Protein AF-A0A433P7Q6-F1 (afdb_monomer)

Secondary structure (DSSP, 8-state):
-GGGHHHHHTGGGS-HHHHHHHHHHHHHHHHHTHHHHHHHHHHHH---HHHIIIIIHHHHHHHHHHHH-

Radius of gyration: 15.28 Å; Cα contacts (8 Å, |Δi|>4): 54; chains: 1; bounding box: 28×31×32 Å

Mean predicted aligned error: 3.48 Å

Sequence (69 aa):
MQYIQAFDNVWSKIFGKQRGWLIIKPADLMEAHAEELAQIETLDNGKGITYSHAANVPEAIQCFCYYAD

Foldseek 3Di:
DPPCCCVVPPDVPDDLLVVLVVLLVVLVVLVVCVLVQLVVCCVPVVDDSCCSNVPVSVVVSVVSNVSSD

Structure (mmCIF, N/CA/C/O backbone):
data_AF-A0A433P7Q6-F1
#
_entry.id   AF-A0A433P7Q6-F1
#
loop_
_atom_site.group_PDB
_atom_site.id
_atom_site.type_symbol
_atom_site.label_atom_id
_atom_site.label_alt_id
_atom_site.label_comp_id
_atom_site.label_asym_id
_atom_site.label_entity_id
_atom_site.label_seq_id
_atom_site.pdbx_PDB_ins_code
_atom_site.Cartn_x
_atom_site.Cartn_y
_atom_site.Cartn_z
_atom_site.occupancy
_atom_site.B_iso_or_equiv
_atom_site.auth_seq_id
_atom_site.auth_comp_id
_atom_site.auth_asym_id
_atom_site.auth_atom_id
_atom_site.pdbx_PDB_model_num
ATOM 1 N N . MET A 1 1 ? -6.813 24.892 13.961 1.00 56.88 1 MET A N 1
ATOM 2 C CA . MET A 1 1 ? -7.383 23.690 14.618 1.00 56.88 1 MET A CA 1
ATOM 3 C C . MET A 1 1 ? -8.031 22.660 13.676 1.00 56.88 1 MET A C 1
ATOM 5 O O . MET A 1 1 ? -8.436 21.618 14.165 1.00 56.88 1 MET A O 1
ATOM 9 N N . GLN A 1 2 ? -8.147 22.869 12.357 1.00 63.78 2 GLN A N 1
ATOM 10 C CA . GLN A 1 2 ? -9.017 22.028 11.507 1.00 63.78 2 GLN A CA 1
ATOM 11 C C . GLN A 1 2 ? -8.433 20.663 11.068 1.00 63.78 2 GLN A C 1
ATOM 13 O O . GLN A 1 2 ? -9.144 19.863 10.472 1.00 63.78 2 GLN A O 1
ATOM 18 N N . TYR A 1 3 ? -7.170 20.361 11.389 1.00 71.12 3 TYR A N 1
ATOM 19 C CA . TYR A 1 3 ? -6.453 19.198 10.838 1.00 71.12 3 TYR A CA 1
ATOM 20 C C . TYR A 1 3 ? -6.709 17.857 11.550 1.00 71.12 3 TYR A C 1
ATOM 22 O O . TYR A 1 3 ? -6.392 16.815 10.990 1.00 71.12 3 TYR A O 1
ATOM 30 N N . ILE A 1 4 ? -7.301 17.853 12.750 1.00 90.44 4 ILE A N 1
ATOM 31 C CA . ILE A 1 4 ? -7.503 16.622 13.546 1.00 90.44 4 ILE A CA 1
ATOM 32 C C . ILE A 1 4 ? -8.949 16.115 13.560 1.00 90.44 4 ILE A C 1
ATOM 34 O O . ILE A 1 4 ? -9.246 15.121 14.210 1.00 90.44 4 ILE A O 1
ATOM 38 N N . GLN A 1 5 ? -9.856 16.740 12.802 1.00 92.31 5 GLN A N 1
ATOM 39 C CA . GLN A 1 5 ? -11.284 16.387 12.811 1.00 92.31 5 GLN A CA 1
ATOM 40 C C . GLN A 1 5 ? -11.545 14.906 12.490 1.00 92.31 5 GLN A C 1
ATOM 42 O O . GLN A 1 5 ? -12.395 14.284 13.124 1.00 92.31 5 GLN A O 1
ATOM 47 N N . ALA A 1 6 ? -10.801 14.324 11.543 1.00 92.69 6 ALA A N 1
ATOM 48 C CA . ALA A 1 6 ? -10.906 12.901 11.219 1.00 92.69 6 ALA A CA 1
ATOM 49 C C . ALA A 1 6 ? -10.424 12.008 12.373 1.00 92.69 6 ALA A C 1
ATOM 51 O O . ALA A 1 6 ? -11.046 10.982 12.651 1.00 92.69 6 ALA A O 1
ATOM 52 N N . PHE A 1 7 ? -9.352 12.412 13.062 1.00 93.62 7 PHE A N 1
ATOM 53 C CA . PHE A 1 7 ? -8.831 11.704 14.226 1.00 93.62 7 PHE A CA 1
ATOM 54 C C . PHE A 1 7 ? -9.830 11.760 15.382 1.00 93.62 7 PHE A C 1
ATOM 56 O O . PHE A 1 7 ? -10.278 10.707 15.827 1.00 93.62 7 PHE A O 1
ATOM 63 N N . ASP A 1 8 ? -10.254 12.953 15.800 1.00 94.25 8 ASP A N 1
ATOM 64 C CA . ASP A 1 8 ? -11.112 13.149 16.977 1.00 94.25 8 ASP A CA 1
ATOM 65 C C . ASP A 1 8 ? -12.500 12.523 16.814 1.00 94.25 8 ASP A C 1
ATOM 67 O O . ASP A 1 8 ? -13.093 12.050 17.785 1.00 94.25 8 ASP A O 1
ATOM 71 N N . ASN A 1 9 ? -13.044 12.520 15.592 1.00 93.31 9 ASN A N 1
ATOM 72 C CA . ASN A 1 9 ? -14.449 12.179 15.382 1.00 93.31 9 ASN A CA 1
ATOM 73 C C . ASN A 1 9 ? -14.702 10.832 14.713 1.00 93.31 9 ASN A C 1
ATOM 75 O O . ASN A 1 9 ? -15.772 10.274 14.954 1.00 93.31 9 ASN A O 1
ATOM 79 N N . VAL A 1 10 ? -13.773 10.317 13.901 1.00 94.25 10 VAL A N 1
ATO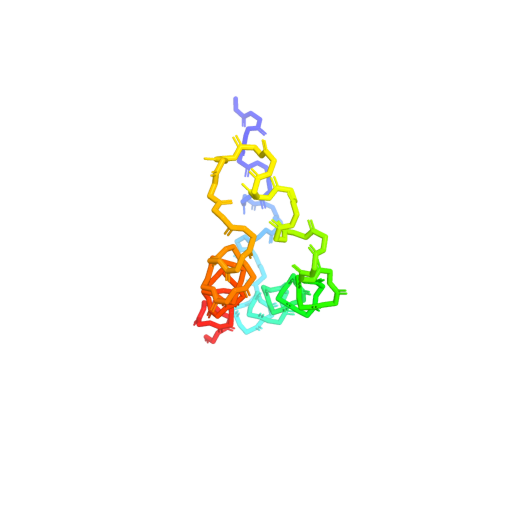M 80 C CA . VAL A 1 10 ? -14.009 9.128 13.067 1.00 94.25 10 VAL A CA 1
ATOM 81 C C . VAL A 1 10 ? -12.964 8.050 13.337 1.00 94.25 10 VAL A C 1
ATOM 83 O O . VAL A 1 10 ? -13.283 7.038 13.951 1.00 94.25 10 VAL A O 1
ATOM 86 N N . TRP A 1 11 ? -11.710 8.259 12.927 1.00 95.00 11 TRP A N 1
ATOM 87 C CA . TRP A 1 11 ? -10.690 7.207 12.879 1.00 95.00 11 TRP A CA 1
ATOM 88 C C . TRP A 1 11 ? -10.322 6.648 14.260 1.00 95.00 11 TRP A C 1
ATOM 90 O O . TRP A 1 11 ? -10.218 5.430 14.423 1.00 95.00 11 TRP A O 1
ATOM 100 N N . SER A 1 12 ? -10.190 7.509 15.279 1.00 95.19 12 SER A N 1
ATOM 101 C CA . SER A 1 12 ? -9.889 7.061 16.650 1.00 95.19 12 SER A CA 1
ATOM 102 C C . SER A 1 12 ? -11.021 6.238 17.275 1.00 95.19 12 SER A C 1
ATOM 104 O O . SER A 1 12 ? -10.757 5.401 18.137 1.00 95.19 12 SER A O 1
ATOM 106 N N . LYS A 1 13 ? -12.267 6.428 16.813 1.00 95.81 13 LYS A N 1
ATOM 107 C CA . LYS A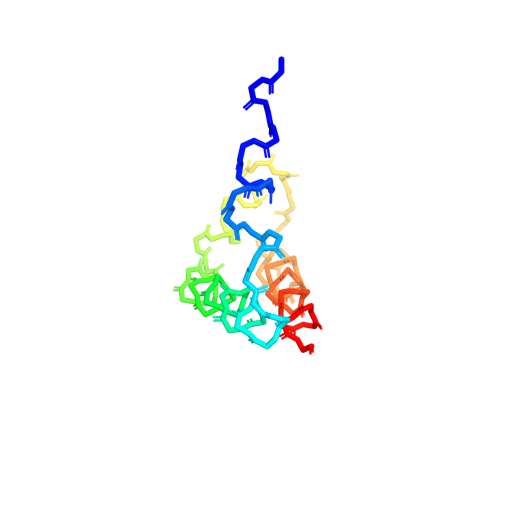 1 13 ? -13.469 5.766 17.344 1.00 95.81 13 LYS A CA 1
ATOM 108 C C . LYS A 1 13 ? -13.758 4.405 16.707 1.00 95.81 13 LYS A C 1
ATOM 110 O O . LYS A 1 13 ? -14.588 3.664 17.226 1.00 95.81 13 LYS A O 1
ATOM 115 N N . ILE A 1 14 ? -13.102 4.064 15.597 1.00 96.19 14 ILE A N 1
ATOM 116 C CA . ILE A 1 14 ? -13.252 2.757 14.939 1.00 96.19 14 ILE A CA 1
ATOM 117 C C . ILE A 1 14 ? -12.493 1.701 15.749 1.00 96.19 14 ILE A C 1
ATOM 119 O O . ILE A 1 14 ? -11.351 1.925 16.150 1.00 96.19 14 ILE A O 1
ATOM 123 N N . PHE A 1 15 ? -13.097 0.534 15.982 1.00 96.38 15 PHE A N 1
ATOM 124 C CA . PHE A 1 15 ? -12.440 -0.544 16.723 1.00 96.38 15 PHE A CA 1
ATOM 125 C C . PHE A 1 15 ? -11.208 -1.072 15.968 1.00 96.38 15 PHE A C 1
ATOM 127 O O . PHE A 1 15 ? -11.215 -1.123 14.740 1.00 96.38 15 PHE A O 1
ATOM 134 N N . GLY A 1 16 ? -10.164 -1.512 16.682 1.00 94.38 16 GLY A N 1
ATOM 135 C CA . GLY A 1 16 ? -8.890 -1.936 16.075 1.00 94.38 16 GLY A CA 1
ATOM 136 C C . GLY A 1 16 ? -9.061 -2.924 14.916 1.00 94.38 16 GLY A C 1
ATOM 137 O O . GLY A 1 16 ? -8.605 -2.654 13.811 1.00 94.38 16 GLY A O 1
ATOM 138 N N . LYS A 1 17 ? -9.856 -3.981 15.123 1.00 95.06 17 LYS A N 1
ATOM 139 C CA . LYS A 1 17 ? -10.168 -4.975 14.081 1.00 95.06 17 LYS A CA 1
ATOM 140 C C . LYS A 1 17 ? -10.871 -4.380 12.854 1.00 95.06 17 LYS A C 1
ATOM 142 O O . LYS A 1 17 ? -10.604 -4.778 11.729 1.00 95.06 17 LYS A O 1
ATOM 147 N N . GLN A 1 18 ? -11.774 -3.421 13.064 1.00 96.62 18 GLN A N 1
ATOM 148 C CA . GLN A 1 18 ? -12.459 -2.744 11.961 1.00 96.62 18 GLN 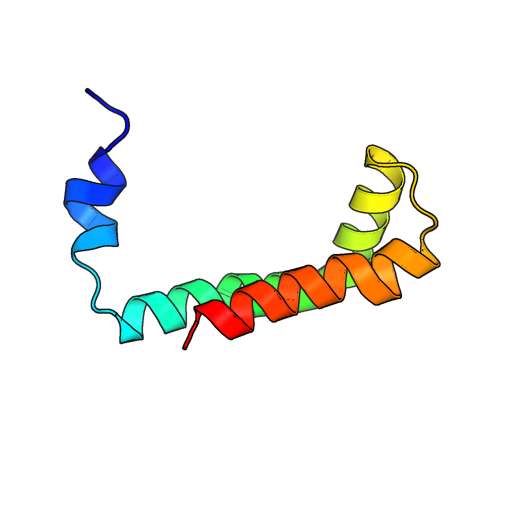A CA 1
ATOM 149 C C . GLN A 1 18 ? -11.503 -1.834 11.185 1.00 96.62 18 GLN A C 1
ATOM 151 O O . GLN A 1 18 ? -11.633 -1.737 9.970 1.00 96.62 18 GLN A O 1
ATOM 156 N N . ARG A 1 19 ? -10.533 -1.193 11.856 1.00 96.62 19 ARG A N 1
ATOM 157 C CA . ARG A 1 19 ? -9.476 -0.442 11.164 1.00 96.62 19 ARG A CA 1
ATOM 158 C C . ARG A 1 19 ? -8.624 -1.366 10.306 1.00 96.62 19 ARG A C 1
ATOM 160 O O . ARG A 1 19 ? -8.410 -1.029 9.150 1.00 96.62 19 ARG A O 1
ATOM 167 N N . GLY A 1 20 ? -8.247 -2.535 10.818 1.00 96.44 20 GLY A N 1
ATOM 168 C CA . GLY A 1 20 ? -7.555 -3.563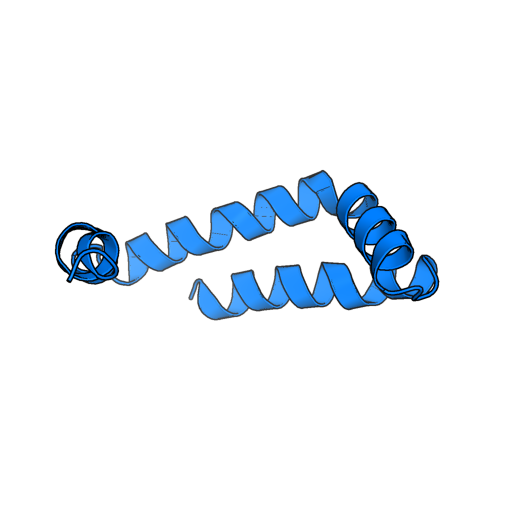 10.038 1.00 96.44 20 GLY A CA 1
ATOM 169 C C . GLY A 1 20 ? -8.276 -3.905 8.731 1.00 96.44 20 GLY A C 1
ATOM 170 O O . GLY A 1 20 ? -7.727 -3.769 7.640 1.00 96.44 20 GLY A O 1
ATOM 171 N N . TRP A 1 21 ? -9.581 -4.183 8.814 1.00 96.12 21 TRP A N 1
ATOM 172 C CA . TRP A 1 21 ? -10.432 -4.418 7.636 1.00 96.12 21 TRP A CA 1
ATOM 173 C C . TRP A 1 21 ? -10.575 -3.226 6.685 1.00 96.12 21 TRP A C 1
ATOM 175 O O . TRP A 1 21 ? -10.985 -3.404 5.541 1.00 96.12 21 TRP A O 1
ATOM 185 N N . LEU A 1 22 ? -10.331 -2.000 7.144 1.00 96.69 22 LEU A N 1
ATOM 186 C CA . LEU A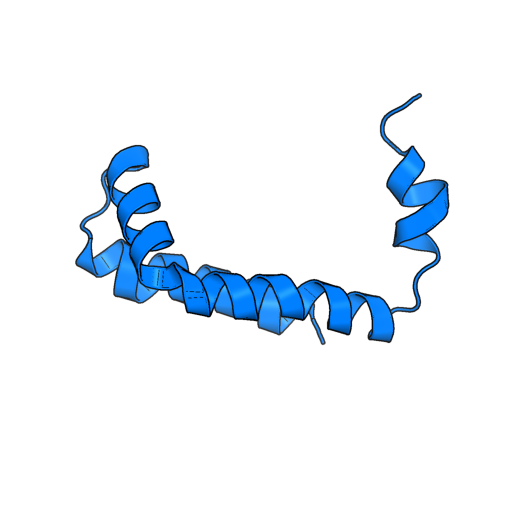 1 22 ? -10.314 -0.824 6.276 1.00 96.69 22 LEU A CA 1
ATOM 187 C C . LEU A 1 22 ? -8.944 -0.632 5.623 1.00 96.69 22 LEU A C 1
ATOM 189 O O . LEU A 1 22 ? -8.908 -0.203 4.476 1.00 96.69 22 LEU A O 1
ATOM 193 N N . ILE A 1 23 ? -7.857 -0.968 6.322 1.00 97.00 23 ILE A N 1
ATOM 194 C CA . ILE A 1 23 ? -6.471 -0.874 5.836 1.00 97.00 23 ILE A CA 1
ATOM 195 C C . ILE A 1 23 ? -6.183 -1.926 4.758 1.00 97.00 23 ILE A C 1
ATOM 197 O O . ILE A 1 23 ? -5.456 -1.624 3.816 1.00 97.00 23 ILE A O 1
ATOM 201 N N . ILE A 1 24 ? -6.792 -3.114 4.835 1.00 97.31 24 ILE A N 1
ATOM 202 C CA . ILE A 1 24 ? -6.591 -4.160 3.818 1.00 97.31 24 ILE A CA 1
ATOM 203 C C . ILE A 1 24 ? -7.208 -3.802 2.454 1.00 97.31 24 ILE A C 1
ATOM 205 O O . ILE A 1 24 ? -6.682 -4.186 1.420 1.00 97.31 24 ILE A O 1
ATOM 209 N N . LYS A 1 25 ? -8.283 -3.001 2.419 1.00 97.38 25 LYS A N 1
ATOM 210 C CA . LYS A 1 25 ? -8.977 -2.655 1.162 1.00 97.38 25 LYS A CA 1
ATOM 211 C C . LYS A 1 25 ? -8.086 -1.897 0.164 1.00 97.38 25 LYS A C 1
ATOM 213 O O . LYS A 1 25 ? -8.134 -2.218 -1.019 1.00 97.38 25 LYS A O 1
ATOM 218 N N . PRO A 1 26 ? -7.287 -0.895 0.585 1.00 98.06 26 PRO A N 1
ATOM 219 C CA . PRO A 1 26 ? -6.248 -0.329 -0.263 1.00 98.06 26 PRO A CA 1
ATOM 220 C C . PRO A 1 26 ? -5.269 -1.362 -0.819 1.00 98.06 26 PRO A C 1
ATOM 222 O O . PRO A 1 26 ? -4.912 -1.228 -1.979 1.00 98.06 26 PRO A O 1
ATOM 225 N N . ALA A 1 27 ? -4.866 -2.380 -0.051 1.00 97.88 27 ALA A N 1
ATOM 226 C CA . ALA A 1 27 ? -3.952 -3.415 -0.540 1.00 97.88 27 ALA A CA 1
ATOM 227 C C . ALA A 1 27 ? -4.563 -4.185 -1.723 1.00 97.88 27 ALA A C 1
ATOM 229 O O . ALA A 1 27 ? -3.913 -4.312 -2.758 1.00 97.88 27 ALA A O 1
ATOM 230 N N . ASP A 1 28 ? -5.836 -4.584 -1.612 1.00 98.00 28 ASP A N 1
ATOM 231 C CA . ASP A 1 28 ? -6.572 -5.249 -2.699 1.00 98.00 28 ASP A CA 1
ATOM 232 C C . ASP A 1 28 ? -6.647 -4.364 -3.959 1.00 98.00 28 ASP A C 1
ATOM 234 O O . ASP A 1 28 ? -6.466 -4.828 -5.085 1.00 98.00 28 ASP A O 1
ATOM 238 N N . LEU A 1 29 ? -6.902 -3.062 -3.782 1.00 98.50 29 LEU A N 1
ATOM 239 C CA . LEU A 1 29 ? -6.940 -2.105 -4.892 1.00 98.50 29 LEU A CA 1
ATOM 240 C C . LEU A 1 29 ? -5.552 -1.878 -5.497 1.00 98.50 29 LEU A C 1
ATOM 242 O O . LEU A 1 29 ? -5.420 -1.784 -6.713 1.00 98.50 29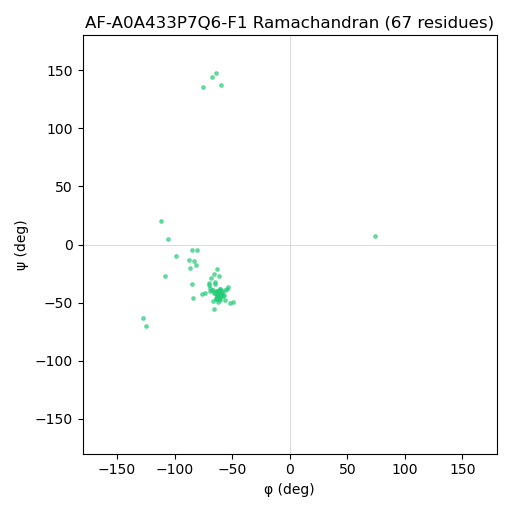 LEU A O 1
ATOM 246 N N . MET A 1 30 ? -4.510 -1.802 -4.674 1.00 98.56 30 MET A N 1
ATOM 247 C CA . MET A 1 30 ? -3.137 -1.666 -5.149 1.00 98.56 30 MET A CA 1
ATOM 248 C C . MET A 1 30 ? -2.713 -2.885 -5.964 1.00 98.56 30 MET A C 1
ATOM 250 O O . MET A 1 30 ? -2.085 -2.712 -7.002 1.00 98.56 30 MET A O 1
ATOM 254 N N . GLU A 1 31 ? -3.092 -4.095 -5.550 1.00 98.19 31 GLU A N 1
ATOM 255 C CA . GLU A 1 31 ? -2.847 -5.313 -6.323 1.00 98.19 31 GLU A CA 1
ATOM 256 C C . GLU A 1 31 ? -3.594 -5.285 -7.666 1.00 98.19 31 GLU A C 1
ATOM 258 O O . GLU A 1 31 ? -2.996 -5.542 -8.712 1.00 98.19 31 GLU A O 1
ATOM 263 N N . ALA A 1 32 ? -4.865 -4.871 -7.670 1.00 98.56 32 ALA A N 1
ATOM 264 C CA . ALA A 1 32 ? -5.652 -4.720 -8.896 1.00 98.56 32 ALA A CA 1
ATOM 265 C C . ALA A 1 32 ? -5.074 -3.679 -9.879 1.00 98.56 32 ALA A C 1
ATOM 267 O O . ALA A 1 32 ? -5.281 -3.796 -11.087 1.00 98.56 32 ALA A O 1
ATOM 268 N N . HIS A 1 33 ? -4.339 -2.685 -9.372 1.00 98.62 33 HIS A N 1
ATOM 269 C CA . HIS A 1 33 ? -3.716 -1.606 -10.143 1.00 98.62 33 HIS A CA 1
ATOM 270 C C . HIS A 1 33 ? -2.177 -1.683 -10.159 1.00 98.62 33 HIS A C 1
ATOM 272 O O . HIS A 1 33 ? -1.510 -0.685 -10.437 1.00 98.62 33 HIS A O 1
ATOM 278 N N . ALA A 1 34 ? -1.588 -2.850 -9.876 1.00 98.50 34 ALA A N 1
ATOM 279 C CA . ALA A 1 34 ? -0.148 -2.961 -9.634 1.00 98.50 34 ALA A CA 1
ATOM 280 C C . ALA A 1 34 ? 0.715 -2.519 -10.831 1.00 98.50 34 ALA A C 1
ATOM 282 O O . ALA A 1 34 ? 1.738 -1.859 -10.645 1.00 98.50 34 ALA A O 1
ATOM 283 N N . GLU A 1 35 ? 0.278 -2.827 -12.054 1.00 98.44 35 GLU A N 1
ATOM 284 C CA . GLU A 1 35 ? 0.961 -2.408 -13.285 1.00 98.44 35 GLU A CA 1
ATOM 285 C C . GLU A 1 35 ? 0.959 -0.880 -13.443 1.00 98.44 35 GLU A C 1
ATOM 287 O O . GLU A 1 35 ? 2.000 -0.275 -13.691 1.00 98.44 35 GLU A O 1
ATOM 292 N N . GLU A 1 36 ? -0.194 -0.238 -13.246 1.00 98.56 36 GLU A N 1
ATOM 293 C CA . GLU A 1 36 ? -0.333 1.219 -13.346 1.00 98.56 36 GLU A CA 1
ATOM 294 C C . GLU A 1 36 ? 0.517 1.927 -12.283 1.00 98.56 36 GLU A C 1
ATOM 296 O O . GLU A 1 36 ? 1.244 2.874 -12.587 1.00 98.56 36 GLU A O 1
ATOM 301 N N . LEU A 1 37 ? 0.499 1.422 -11.046 1.00 98.62 37 LEU A N 1
ATOM 302 C CA . LEU A 1 37 ? 1.330 1.941 -9.960 1.00 98.62 37 LEU A CA 1
ATOM 303 C C . LEU A 1 37 ? 2.827 1.810 -10.270 1.00 98.62 37 LEU A C 1
ATOM 305 O O . LEU A 1 37 ? 3.587 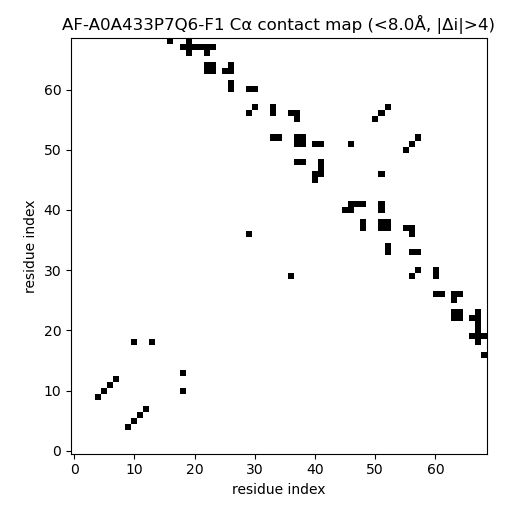2.741 -10.004 1.00 98.62 37 LEU A O 1
ATOM 309 N N . ALA A 1 38 ? 3.259 0.697 -10.868 1.00 98.69 38 ALA A N 1
ATOM 310 C CA . ALA A 1 38 ? 4.657 0.494 -11.242 1.00 98.69 38 ALA A CA 1
ATOM 311 C C . ALA A 1 38 ? 5.093 1.450 -12.363 1.00 98.69 38 ALA A C 1
ATOM 313 O O . ALA A 1 38 ? 6.204 1.983 -12.322 1.00 98.69 38 ALA A O 1
ATOM 314 N N . GLN A 1 39 ? 4.218 1.702 -13.340 1.00 98.62 39 GLN A N 1
ATOM 315 C CA . GLN A 1 39 ? 4.457 2.675 -14.406 1.00 98.62 39 GLN A CA 1
ATOM 316 C C . GLN A 1 39 ? 4.576 4.098 -13.851 1.00 98.62 39 GLN A C 1
ATOM 318 O O . GLN A 1 39 ? 5.520 4.804 -14.206 1.00 98.62 39 GLN A O 1
ATOM 323 N N . ILE A 1 40 ? 3.673 4.504 -12.950 1.00 98.44 40 ILE A N 1
ATOM 324 C CA . ILE A 1 40 ? 3.724 5.815 -12.285 1.00 98.44 40 ILE A CA 1
ATOM 325 C C . ILE A 1 40 ? 5.022 5.963 -11.485 1.00 98.44 40 ILE A C 1
ATOM 327 O O . ILE A 1 40 ? 5.724 6.956 -11.659 1.00 98.44 40 ILE A O 1
ATOM 331 N N . GLU A 1 41 ? 5.390 4.965 -10.677 1.00 98.25 41 GLU A N 1
ATOM 332 C CA . GLU A 1 41 ? 6.629 4.979 -9.886 1.00 98.25 41 GLU A CA 1
ATOM 333 C C . GLU A 1 41 ? 7.871 5.115 -10.779 1.00 98.25 41 GLU A C 1
ATOM 335 O O . GLU A 1 41 ? 8.789 5.877 -10.476 1.00 98.25 41 GLU A O 1
ATOM 340 N N . THR A 1 42 ? 7.902 4.417 -11.916 1.00 98.50 42 THR A N 1
ATOM 341 C CA . THR A 1 42 ? 8.987 4.547 -12.894 1.00 98.50 42 THR A CA 1
ATOM 342 C C . THR A 1 42 ? 9.027 5.923 -13.548 1.00 98.50 42 THR A C 1
ATOM 344 O O . THR A 1 42 ? 10.117 6.465 -13.728 1.00 98.50 42 THR A O 1
ATOM 347 N N . LEU A 1 43 ? 7.878 6.496 -13.907 1.00 98.44 43 LEU A N 1
ATOM 348 C CA . LEU A 1 43 ? 7.811 7.809 -14.550 1.00 98.44 43 LEU A CA 1
ATOM 349 C C . LEU A 1 43 ? 8.192 8.946 -13.595 1.00 98.44 43 LEU A C 1
ATOM 351 O O . LEU A 1 43 ? 8.852 9.888 -14.025 1.00 98.44 43 LEU A O 1
ATOM 355 N N . ASP A 1 44 ? 7.800 8.849 -12.326 1.00 98.06 44 ASP A N 1
ATOM 356 C CA . ASP A 1 44 ? 8.027 9.891 -11.322 1.00 98.06 44 ASP A CA 1
ATOM 357 C C . ASP A 1 44 ? 9.427 9.796 -10.690 1.00 98.06 44 ASP A C 1
ATOM 359 O O . ASP A 1 44 ? 10.157 10.784 -10.616 1.00 98.06 44 ASP A O 1
ATOM 363 N N . ASN A 1 45 ? 9.854 8.590 -10.297 1.00 96.50 45 ASN A N 1
ATOM 364 C CA . ASN A 1 45 ? 11.118 8.374 -9.583 1.00 96.50 45 ASN A CA 1
ATOM 365 C C . ASN A 1 45 ? 12.275 7.898 -10.483 1.00 96.50 45 ASN A C 1
ATOM 367 O O . ASN A 1 45 ? 13.420 7.833 -10.030 1.00 96.50 45 ASN A O 1
ATOM 371 N N . GLY A 1 46 ? 12.013 7.538 -11.744 1.00 95.38 46 GLY A N 1
ATOM 372 C CA . GLY A 1 46 ? 13.036 7.124 -12.715 1.00 95.38 46 GLY A CA 1
ATOM 373 C C . GLY A 1 46 ? 13.617 5.720 -12.500 1.00 95.38 46 GLY A C 1
ATOM 374 O O . GLY A 1 46 ? 14.576 5.336 -13.174 1.00 95.38 46 GLY A O 1
ATOM 375 N N . LYS A 1 47 ? 13.067 4.932 -11.568 1.00 94.31 47 LYS A N 1
ATOM 376 C CA . LYS A 1 47 ? 13.471 3.535 -11.347 1.00 94.31 47 LYS A CA 1
ATOM 377 C C . LYS A 1 47 ? 13.066 2.675 -12.543 1.00 94.31 47 LYS A C 1
ATOM 379 O O . LYS A 1 47 ? 12.005 2.873 -13.130 1.00 94.31 47 LYS A O 1
ATOM 384 N N . GLY A 1 48 ? 13.884 1.683 -12.894 1.00 97.94 48 GLY A N 1
ATOM 385 C CA . GLY A 1 48 ? 13.555 0.766 -13.988 1.00 97.94 48 GLY A CA 1
ATOM 386 C C . GLY A 1 48 ? 12.246 0.015 -13.722 1.00 97.94 48 GLY A C 1
ATOM 387 O O . GLY A 1 48 ? 12.045 -0.477 -12.614 1.00 97.94 48 GLY A O 1
ATOM 388 N N . ILE A 1 49 ? 11.390 -0.113 -14.742 1.00 98.44 49 ILE A N 1
ATOM 389 C CA . ILE A 1 49 ? 10.045 -0.707 -14.613 1.00 98.44 49 ILE A CA 1
ATOM 390 C C . ILE A 1 49 ? 1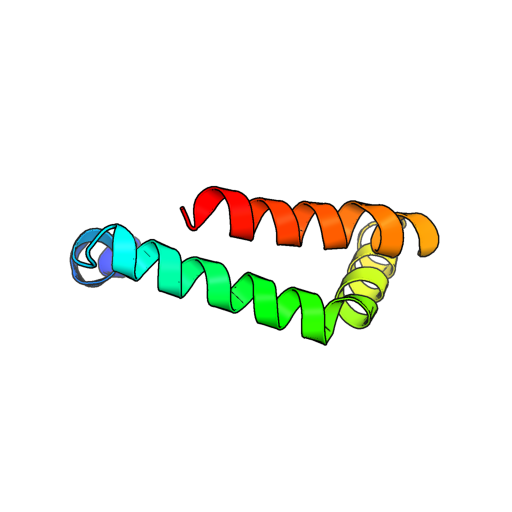0.056 -2.103 -13.985 1.00 98.44 49 ILE A C 1
ATOM 392 O O . ILE A 1 49 ? 9.210 -2.416 -13.154 1.00 98.44 49 ILE A O 1
ATOM 396 N N . THR A 1 50 ? 11.072 -2.916 -14.290 1.00 98.25 50 THR A N 1
ATOM 397 C CA . THR A 1 50 ? 11.253 -4.233 -13.669 1.00 98.25 50 THR A CA 1
ATOM 398 C C . THR A 1 50 ? 11.381 -4.139 -12.150 1.00 98.25 50 THR A C 1
ATOM 400 O O . THR A 1 50 ? 10.830 -4.974 -11.445 1.00 98.25 50 THR A O 1
ATOM 403 N N . TYR A 1 51 ? 12.087 -3.131 -11.633 1.00 98.25 51 TYR A N 1
ATOM 404 C CA . TYR A 1 51 ? 12.269 -2.944 -10.195 1.00 98.25 51 TYR A CA 1
ATOM 405 C C . TYR A 1 51 ? 11.008 -2.376 -9.532 1.00 98.25 51 TYR A C 1
ATOM 407 O O . TYR A 1 51 ? 10.588 -2.885 -8.493 1.00 98.25 51 TYR A O 1
ATOM 415 N N . SER A 1 52 ? 10.352 -1.397 -10.159 1.00 98.38 52 SER A N 1
ATOM 416 C CA . SER A 1 52 ? 9.078 -0.853 -9.668 1.00 98.38 52 SER A CA 1
ATOM 417 C C . SER A 1 52 ? 8.010 -1.945 -9.541 1.00 98.38 52 SER A C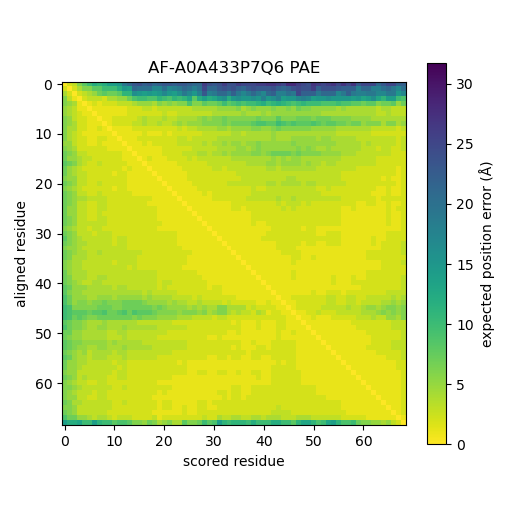 1
ATOM 419 O O . SER A 1 52 ? 7.348 -2.049 -8.509 1.00 98.38 52 SER A O 1
ATOM 421 N N . HIS A 1 53 ? 7.902 -2.808 -10.558 1.00 98.00 53 HIS A N 1
ATOM 422 C CA . HIS A 1 53 ? 6.940 -3.908 -10.606 1.00 98.00 53 HIS A CA 1
ATOM 423 C C . HIS A 1 53 ? 7.309 -5.070 -9.671 1.00 98.00 53 HIS A C 1
ATOM 425 O O . HIS A 1 53 ? 6.434 -5.649 -9.038 1.00 98.00 53 HIS A O 1
ATOM 431 N N . ALA A 1 54 ? 8.586 -5.462 -9.593 1.00 98.12 54 ALA A N 1
ATOM 432 C CA . ALA A 1 54 ? 8.995 -6.646 -8.830 1.00 98.12 54 ALA A CA 1
ATOM 433 C C . ALA A 1 54 ? 9.268 -6.376 -7.343 1.00 98.12 54 ALA A C 1
ATOM 435 O O . ALA A 1 54 ? 9.267 -7.323 -6.560 1.00 98.12 54 ALA A O 1
ATOM 436 N N . ALA A 1 55 ? 9.523 -5.122 -6.958 1.00 98.19 55 ALA A N 1
ATOM 437 C CA . ALA A 1 55 ? 9.875 -4.759 -5.588 1.00 98.19 55 ALA A CA 1
ATOM 438 C C . ALA A 1 55 ? 8.993 -3.637 -5.039 1.00 98.19 55 ALA A C 1
ATOM 440 O O . ALA A 1 55 ? 8.245 -3.876 -4.100 1.00 98.19 55 ALA A O 1
ATOM 441 N N . ASN A 1 56 ? 9.018 -2.431 -5.622 1.00 97.94 56 ASN A N 1
ATOM 442 C CA . ASN A 1 56 ? 8.408 -1.269 -4.958 1.00 97.94 56 ASN A CA 1
ATOM 443 C C . ASN A 1 56 ? 6.899 -1.412 -4.732 1.00 97.94 56 ASN A C 1
ATOM 445 O O . ASN A 1 56 ? 6.433 -1.201 -3.612 1.00 97.94 56 ASN A O 1
ATOM 449 N N . VAL A 1 57 ? 6.139 -1.786 -5.764 1.00 98.44 57 VAL A N 1
ATOM 450 C CA . VAL A 1 57 ? 4.688 -1.973 -5.630 1.00 98.44 57 VAL A CA 1
ATOM 451 C C . VAL A 1 57 ? 4.356 -3.169 -4.723 1.00 98.44 57 VAL A C 1
ATOM 453 O O . VAL A 1 57 ? 3.583 -2.975 -3.781 1.00 98.44 57 VAL A O 1
ATOM 456 N N . PRO A 1 58 ? 4.959 -4.365 -4.900 1.00 98.50 58 PRO A N 1
ATOM 457 C CA . PRO A 1 58 ? 4.735 -5.490 -3.989 1.00 98.50 58 PRO A CA 1
ATOM 458 C C . PRO A 1 58 ? 5.071 -5.195 -2.521 1.00 98.50 58 PRO A C 1
ATOM 460 O O . PRO A 1 58 ? 4.288 -5.537 -1.638 1.00 98.50 58 PRO A O 1
ATOM 463 N N . GLU A 1 59 ? 6.195 -4.531 -2.242 1.00 98.44 59 GLU A N 1
ATOM 464 C CA . GLU A 1 59 ? 6.599 -4.160 -0.878 1.00 98.44 59 GLU A CA 1
ATOM 465 C C . GLU A 1 59 ? 5.599 -3.187 -0.245 1.00 98.44 59 GLU A C 1
ATOM 467 O O . GLU A 1 59 ? 5.244 -3.333 0.928 1.00 98.44 59 GLU A O 1
ATOM 472 N N . ALA A 1 60 ? 5.092 -2.224 -1.020 1.00 98.25 60 ALA A N 1
ATOM 473 C CA . ALA A 1 60 ? 4.062 -1.308 -0.552 1.00 98.25 60 ALA A CA 1
ATOM 474 C C . ALA A 1 60 ? 2.763 -2.056 -0.210 1.00 98.25 60 ALA A C 1
ATOM 476 O O . ALA A 1 60 ? 2.230 -1.853 0.879 1.00 98.25 60 ALA A O 1
ATOM 477 N N . ILE A 1 61 ? 2.288 -2.963 -1.072 1.00 98.50 61 ILE A N 1
ATOM 478 C CA . ILE A 1 61 ? 1.107 -3.809 -0.802 1.00 98.50 61 ILE A CA 1
ATOM 479 C C . ILE A 1 61 ? 1.309 -4.605 0.493 1.00 98.50 61 ILE A C 1
ATOM 481 O O . ILE A 1 61 ? 0.455 -4.598 1.381 1.00 98.50 61 ILE A O 1
ATOM 485 N N . GLN A 1 62 ? 2.468 -5.245 0.640 1.00 98.12 62 GLN A N 1
ATOM 486 C CA . GLN A 1 62 ? 2.775 -6.083 1.796 1.00 98.12 62 GLN A CA 1
ATOM 487 C C . GLN A 1 62 ? 2.840 -5.278 3.103 1.00 98.12 62 GLN A C 1
ATOM 489 O O . GLN A 1 62 ? 2.444 -5.778 4.155 1.00 98.12 62 GLN A O 1
ATOM 494 N N . CYS A 1 63 ? 3.265 -4.015 3.033 1.00 98.19 63 CYS A N 1
ATOM 495 C CA . CYS A 1 63 ? 3.223 -3.076 4.149 1.00 98.19 63 CYS A CA 1
ATOM 496 C C . CYS A 1 63 ? 1.782 -2.836 4.637 1.00 98.19 63 CYS A C 1
ATOM 498 O O . CYS A 1 63 ? 1.520 -2.927 5.837 1.00 98.19 63 CYS A O 1
ATOM 500 N N . PHE A 1 64 ? 0.826 -2.611 3.727 1.00 98.00 64 PHE A N 1
ATOM 501 C CA . PHE A 1 64 ? -0.590 -2.490 4.102 1.00 98.00 64 PHE A CA 1
ATOM 502 C C . PHE A 1 64 ? -1.121 -3.773 4.745 1.00 98.00 64 PHE A C 1
ATOM 504 O O . PHE A 1 64 ? -1.783 -3.692 5.778 1.00 98.00 64 PHE A O 1
ATOM 511 N N . CYS A 1 65 ? -0.793 -4.943 4.188 1.00 96.38 65 CYS A N 1
ATOM 512 C CA . CYS A 1 65 ? -1.191 -6.228 4.765 1.00 96.38 65 CYS A CA 1
ATOM 513 C C . CYS A 1 65 ? -0.638 -6.414 6.184 1.00 96.38 65 CYS A C 1
ATOM 515 O O . CYS A 1 65 ? -1.379 -6.806 7.078 1.00 96.38 65 CYS A O 1
ATOM 517 N N . TYR A 1 66 ? 0.633 -6.074 6.412 1.00 96.81 66 TYR A N 1
ATOM 518 C CA . TYR A 1 66 ? 1.271 -6.192 7.724 1.00 96.81 66 TYR A CA 1
ATOM 519 C C . TYR A 1 66 ? 0.614 -5.305 8.793 1.00 96.81 66 TYR A C 1
ATOM 521 O O . TYR A 1 66 ? 0.450 -5.734 9.929 1.00 96.81 66 TYR A O 1
ATOM 529 N N . TYR A 1 67 ? 0.223 -4.074 8.447 1.00 96.56 67 TYR A N 1
ATOM 530 C CA . TYR A 1 67 ? -0.425 -3.149 9.389 1.00 96.56 67 TYR A CA 1
ATOM 531 C C . TYR A 1 67 ? -1.945 -3.340 9.520 1.00 96.56 67 TYR A C 1
ATOM 533 O O . TYR A 1 67 ? -2.579 -2.637 10.313 1.00 96.56 67 TYR A O 1
ATOM 541 N N . ALA A 1 68 ? -2.543 -4.234 8.730 1.00 94.81 68 ALA A N 1
ATOM 542 C CA . ALA A 1 68 ? -3.965 -4.549 8.809 1.00 94.81 68 ALA A CA 1
ATOM 543 C C . ALA A 1 68 ? -4.304 -5.558 9.925 1.00 94.81 68 ALA A C 1
ATOM 545 O O . ALA A 1 68 ? -5.473 -5.632 10.315 1.00 94.81 68 ALA A O 1
ATOM 546 N N . ASP A 1 69 ? -3.320 -6.298 10.437 1.00 82.38 69 ASP A N 1
ATOM 547 C CA . ASP A 1 69 ? -3.465 -7.233 11.565 1.00 82.38 69 ASP A CA 1
ATOM 548 C C . ASP A 1 69 ? -3.338 -6.538 12.937 1.00 82.38 69 ASP A C 1
ATOM 550 O O . ASP A 1 69 ? -4.096 -6.924 13.864 1.00 82.38 69 ASP A O 1
#

Nearest PDB structures (foldseek):
  3rhj-assembly1_D  TM=9.673E-01  e=4.883E-03  Rattus norvegicus
  4go2-assembly1_C  TM=9.653E-01  e=6.159E-03  Rattus norvegicus
  6try-assembly1_A-2  TM=9.418E-01  e=6.284E-02  Homo sapiens
  1wnb-assembly1_A  TM=9.459E-01  e=8.902E-02  Escherichia coli K-12

pLDDT: mean 95.32, std 7.25, range [56.88, 98.69]

Solvent-accessible surface area (backbone atoms only — not comparable to full-atom values): 3840 Å² total; per-residue (Å²): 132,82,86,47,57,56,48,80,70,45,64,70,75,50,52,71,71,59,47,15,65,56,42,35,52,56,26,57,51,46,62,78,39,35,68,62,53,9,51,50,47,20,72,75,72,67,46,57,55,71,51,22,50,73,41,56,45,52,53,53,36,49,51,32,52,63,72,21,115